Protein AF-A0A6D0IXK1-F1 (afdb_monomer_lite)

pLDDT: mean 95.65, std 2.58, range [83.88, 98.44]

Radius of gyration: 11.36 Å; chains: 1; bounding box: 27×22×27 Å

Sequence (52 aa):
MIKVYGVPGWGSTISELMLTLADIPYQFVDVSGFDHEGTSRELLKTLNPLCQ

Structure (mmCIF, N/CA/C/O backbone):
data_AF-A0A6D0IXK1-F1
#
_entry.id   AF-A0A6D0IXK1-F1
#
loop_
_atom_site.group_PDB
_atom_site.id
_atom_site.type_symbol
_atom_site.label_atom_id
_atom_site.label_alt_id
_atom_site.label_comp_id
_atom_site.label_asym_id
_atom_site.label_entity_id
_atom_site.label_seq_id
_atom_site.pdbx_PDB_ins_code
_atom_site.Cartn_x
_atom_site.Cartn_y
_atom_site.Cartn_z
_atom_site.occupancy
_atom_site.B_iso_or_equiv
_atom_site.auth_seq_id
_atom_site.auth_comp_id
_atom_site.auth_asym_id
_atom_site.auth_atom_id
_atom_site.pdbx_PDB_model_num
ATOM 1 N N . MET A 1 1 ? -7.661 12.055 2.392 1.00 87.94 1 MET A N 1
ATOM 2 C CA . MET A 1 1 ? -8.156 10.667 2.265 1.00 87.94 1 MET A CA 1
ATOM 3 C C . MET A 1 1 ? -6.948 9.750 2.184 1.00 87.94 1 MET A C 1
ATOM 5 O O . MET A 1 1 ? -6.007 10.111 1.483 1.00 87.94 1 MET A O 1
ATOM 9 N N . ILE A 1 2 ? -6.934 8.645 2.934 1.00 96.50 2 ILE A N 1
ATOM 10 C CA . ILE A 1 2 ? -5.824 7.679 2.909 1.00 96.50 2 ILE A CA 1
ATOM 11 C C . ILE A 1 2 ? -5.788 7.005 1.535 1.00 96.50 2 ILE A C 1
ATOM 13 O O . ILE A 1 2 ? -6.837 6.654 0.996 1.00 96.50 2 ILE A O 1
ATOM 17 N N . LYS A 1 3 ? -4.588 6.850 0.971 1.00 96.94 3 LYS A N 1
ATOM 18 C CA . LYS A 1 3 ? -4.359 6.084 -0.254 1.00 96.94 3 LYS A CA 1
ATOM 19 C C . LYS A 1 3 ? -3.582 4.824 0.086 1.00 96.94 3 LYS A C 1
ATOM 21 O O . LYS A 1 3 ? -2.530 4.919 0.713 1.00 96.94 3 LYS A O 1
ATOM 26 N N . VAL A 1 4 ? -4.092 3.679 -0.348 1.00 97.00 4 VAL A N 1
ATOM 27 C CA . VAL A 1 4 ? -3.385 2.400 -0.269 1.00 97.00 4 VAL A CA 1
ATOM 28 C C . VAL A 1 4 ? -2.915 2.061 -1.673 1.00 97.00 4 VAL A C 1
ATOM 30 O O . VAL A 1 4 ? -3.729 1.731 -2.529 1.00 97.00 4 VAL A O 1
ATOM 33 N N . TYR A 1 5 ? -1.613 2.199 -1.909 1.00 97.44 5 TYR A N 1
ATOM 34 C CA . TYR A 1 5 ? -0.978 1.715 -3.130 1.00 97.44 5 TYR A CA 1
ATOM 35 C C . TYR A 1 5 ? -0.694 0.231 -2.928 1.00 97.44 5 TYR A C 1
ATOM 37 O O . TYR A 1 5 ? 0.002 -0.129 -1.981 1.00 97.44 5 TYR A O 1
ATOM 45 N N . GLY A 1 6 ? -1.295 -0.626 -3.744 1.00 96.88 6 GLY A N 1
ATOM 46 C CA . GLY A 1 6 ? -1.236 -2.062 -3.515 1.00 96.88 6 GLY A CA 1
ATOM 47 C C . GLY A 1 6 ? -1.530 -2.898 -4.746 1.00 96.88 6 GLY A C 1
ATOM 48 O O . GLY A 1 6 ? -1.889 -2.383 -5.802 1.00 96.88 6 GLY A O 1
ATOM 49 N N . VAL A 1 7 ? -1.393 -4.210 -4.579 1.00 96.75 7 VAL A N 1
ATOM 50 C CA . VAL A 1 7 ? -1.751 -5.215 -5.582 1.00 96.75 7 VAL A CA 1
ATOM 51 C C . VAL A 1 7 ? -2.636 -6.260 -4.899 1.00 96.75 7 VAL A C 1
ATOM 53 O O . VAL A 1 7 ? -2.246 -6.787 -3.852 1.00 96.75 7 VAL A O 1
ATOM 56 N N . PRO A 1 8 ? -3.821 -6.588 -5.442 1.00 92.69 8 PRO A N 1
ATOM 57 C CA . PRO A 1 8 ? -4.679 -7.613 -4.855 1.00 92.69 8 PRO A CA 1
ATOM 58 C C . PRO A 1 8 ? -3.947 -8.951 -4.674 1.00 92.69 8 PRO A C 1
ATOM 60 O O . PRO A 1 8 ? -3.287 -9.439 -5.591 1.00 92.69 8 PRO A O 1
ATOM 63 N N . GLY A 1 9 ? -4.060 -9.549 -3.485 1.00 90.81 9 GLY A N 1
ATOM 64 C CA . GLY A 1 9 ? -3.382 -10.806 -3.141 1.00 90.81 9 GLY A CA 1
ATOM 65 C C . GLY A 1 9 ? -1.954 -10.649 -2.602 1.00 90.81 9 GLY A C 1
ATOM 66 O O . GLY A 1 9 ? -1.312 -11.655 -2.306 1.00 90.81 9 GLY A O 1
ATOM 67 N N . TRP A 1 10 ? -1.465 -9.416 -2.437 1.00 94.38 10 TRP A N 1
ATOM 68 C CA . TRP A 1 10 ? -0.163 -9.107 -1.835 1.00 94.38 10 TRP A CA 1
ATOM 69 C C . TRP A 1 10 ? -0.313 -8.510 -0.426 1.00 94.38 10 TRP A C 1
ATOM 71 O O . TRP A 1 10 ? -1.411 -8.411 0.123 1.00 94.38 10 TRP A O 1
ATOM 81 N N . GLY A 1 11 ? 0.804 -8.093 0.183 1.00 93.25 11 GLY A N 1
ATOM 82 C CA . GLY A 1 11 ? 0.833 -7.547 1.546 1.00 93.25 11 GLY A CA 1
ATOM 83 C C . GLY A 1 11 ? -0.093 -6.344 1.776 1.00 93.25 11 GLY A C 1
ATOM 84 O O . GLY A 1 11 ? -0.570 -6.153 2.895 1.00 93.25 11 GLY A O 1
ATOM 85 N N . SER A 1 12 ? -0.426 -5.580 0.728 1.00 94.38 12 SER A N 1
ATOM 86 C CA . SER A 1 12 ? -1.364 -4.451 0.800 1.00 94.38 12 SER A CA 1
ATOM 87 C C . SER A 1 12 ? -2.761 -4.842 1.288 1.00 94.38 12 SER A C 1
ATOM 89 O O . SER A 1 12 ? -3.418 -4.027 1.933 1.00 94.38 12 SER A O 1
ATOM 91 N N . THR A 1 13 ? -3.185 -6.095 1.078 1.00 95.12 13 THR A N 1
ATOM 92 C CA . THR A 1 13 ? -4.490 -6.596 1.535 1.00 95.12 13 THR A CA 1
ATOM 93 C C . THR A 1 13 ? -4.641 -6.531 3.058 1.00 95.12 13 THR A C 1
ATOM 95 O O . THR A 1 13 ? -5.747 -6.334 3.559 1.00 95.12 13 THR A O 1
ATOM 98 N N . ILE A 1 14 ? -3.543 -6.625 3.817 1.00 96.50 14 ILE A N 1
ATOM 99 C CA . ILE A 1 14 ? -3.582 -6.469 5.278 1.00 96.50 14 ILE A CA 1
ATOM 100 C C . ILE A 1 14 ? -3.982 -5.033 5.640 1.00 96.50 14 ILE A C 1
ATOM 102 O O . ILE A 1 14 ? -4.854 -4.833 6.484 1.00 96.50 14 ILE A O 1
ATOM 106 N N . SER A 1 15 ? -3.396 -4.035 4.977 1.00 95.62 15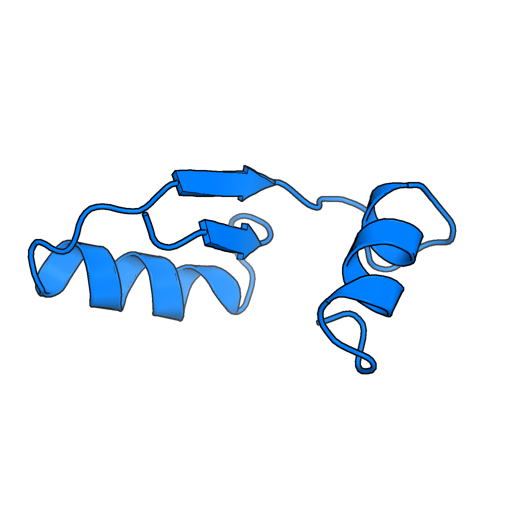 SER A N 1
ATOM 107 C CA . SER A 1 15 ? -3.721 -2.622 5.200 1.00 95.62 15 SER A CA 1
ATOM 108 C C . SER A 1 15 ? -5.172 -2.306 4.830 1.00 95.62 15 SER A C 1
ATOM 110 O O . SER A 1 15 ? -5.864 -1.641 5.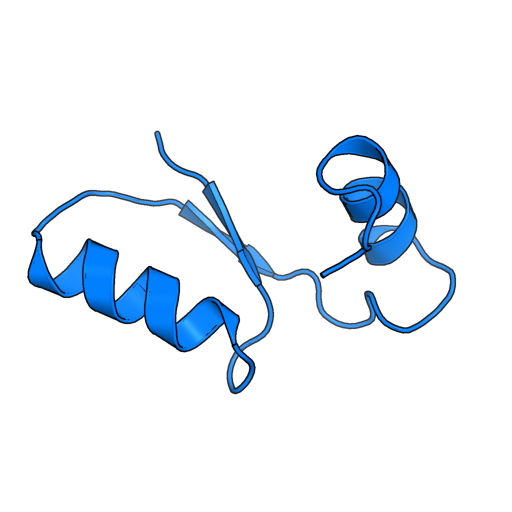598 1.00 95.62 15 SER A O 1
ATOM 112 N N . GLU A 1 16 ? -5.655 -2.820 3.695 1.00 96.94 16 GLU A N 1
ATOM 113 C CA . GLU A 1 16 ? -7.057 -2.677 3.275 1.00 96.94 16 GLU A CA 1
ATOM 114 C C . GLU A 1 16 ? -8.024 -3.281 4.300 1.00 96.94 16 GLU A C 1
ATOM 116 O O . GLU A 1 16 ? -9.003 -2.636 4.686 1.00 96.94 16 GLU A O 1
ATOM 121 N N . LEU A 1 17 ? -7.731 -4.493 4.790 1.00 97.12 17 LEU A N 1
ATOM 122 C CA . LEU A 1 17 ? -8.529 -5.163 5.816 1.00 97.12 17 LEU A CA 1
ATOM 123 C C . LEU A 1 17 ? -8.589 -4.331 7.099 1.00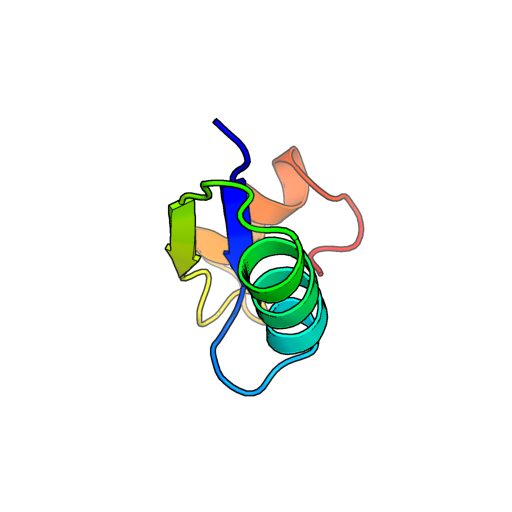 97.12 17 LEU A C 1
ATOM 125 O O . LEU A 1 17 ? -9.676 -4.115 7.628 1.00 97.12 17 LEU A O 1
ATOM 129 N N . MET A 1 18 ? -7.447 -3.841 7.589 1.00 97.94 18 MET A N 1
ATOM 130 C CA . MET A 1 18 ? -7.402 -3.036 8.814 1.00 97.94 18 MET A CA 1
ATOM 131 C C . MET A 1 18 ? -8.214 -1.744 8.681 1.00 97.94 18 MET A C 1
ATOM 133 O O . MET A 1 18 ? -8.986 -1.414 9.578 1.00 97.94 18 MET A O 1
ATOM 137 N N . LEU A 1 19 ? -8.080 -1.031 7.557 1.00 97.75 19 LEU A N 1
ATOM 138 C CA . LEU A 1 19 ? -8.832 0.204 7.309 1.00 97.75 19 LEU A CA 1
ATOM 139 C C . LEU A 1 19 ? -10.336 -0.061 7.199 1.00 97.75 19 LEU A C 1
ATOM 141 O O . LEU A 1 19 ? -11.131 0.688 7.761 1.00 97.75 19 LEU A O 1
ATOM 145 N N . THR A 1 20 ? -10.715 -1.156 6.539 1.00 97.06 20 THR A N 1
ATOM 146 C CA . THR A 1 20 ? -12.114 -1.581 6.411 1.00 97.06 20 THR A CA 1
ATOM 147 C C . THR A 1 20 ? -12.712 -1.948 7.772 1.00 97.06 20 THR A C 1
ATO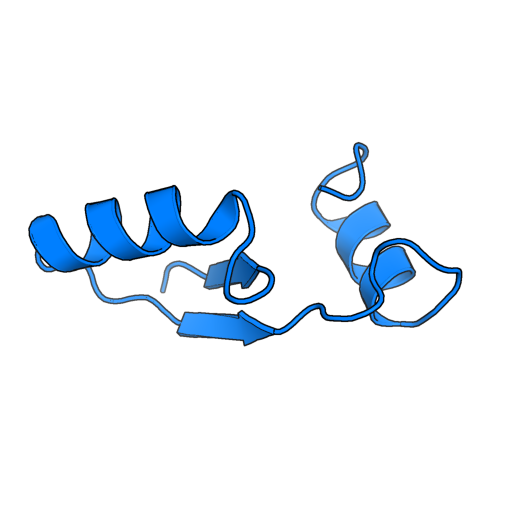M 149 O O . THR A 1 20 ? -13.807 -1.501 8.096 1.00 97.06 20 THR A O 1
ATOM 152 N N . LEU A 1 21 ? -11.993 -2.714 8.603 1.00 98.44 21 LEU A N 1
ATOM 153 C CA . LEU A 1 21 ? -12.444 -3.082 9.954 1.00 98.44 21 LEU A CA 1
ATOM 154 C C . LEU A 1 21 ? -12.576 -1.873 10.888 1.00 98.44 21 LEU A C 1
ATOM 156 O O . LEU A 1 21 ? -13.408 -1.888 11.791 1.00 98.44 21 LEU A O 1
ATOM 160 N N . ALA A 1 22 ? -11.758 -0.842 10.680 1.00 98.12 22 ALA A N 1
ATOM 161 C CA . ALA A 1 22 ? -11.790 0.393 11.454 1.00 98.12 22 ALA A CA 1
ATOM 162 C C . ALA A 1 22 ? -12.820 1.421 10.945 1.00 98.12 22 ALA A C 1
ATOM 164 O O . ALA A 1 22 ? -12.883 2.516 11.500 1.00 98.12 22 ALA A O 1
ATOM 165 N N . ASP A 1 23 ? -13.592 1.099 9.899 1.00 97.62 23 ASP A N 1
ATOM 166 C CA . ASP A 1 23 ? -14.518 2.018 9.217 1.00 97.62 23 ASP A CA 1
ATOM 167 C C . ASP A 1 23 ? -13.837 3.324 8.748 1.00 97.62 23 ASP A C 1
ATOM 169 O O . ASP A 1 23 ? -14.401 4.419 8.771 1.00 97.62 23 ASP A O 1
ATOM 173 N N . ILE A 1 24 ? -12.567 3.220 8.334 1.00 98.12 24 ILE A N 1
ATOM 174 C CA . ILE A 1 24 ? -11.781 4.352 7.839 1.00 98.12 24 ILE A CA 1
ATOM 175 C C . ILE A 1 24 ? -11.864 4.381 6.309 1.00 98.12 24 ILE A C 1
ATOM 177 O O . ILE A 1 24 ? -11.402 3.442 5.658 1.00 98.12 24 ILE A O 1
ATOM 181 N N . PRO A 1 25 ? -12.363 5.467 5.689 1.00 97.56 25 PRO A N 1
ATOM 182 C CA . PRO A 1 25 ? -12.441 5.559 4.238 1.00 97.56 25 PRO A CA 1
ATOM 183 C C . PRO A 1 25 ? -11.051 5.694 3.601 1.00 97.56 25 PRO A C 1
ATOM 185 O O . PRO A 1 25 ? -10.240 6.547 3.986 1.00 97.56 25 PRO A O 1
ATOM 188 N N . TYR A 1 26 ? -10.806 4.901 2.560 1.00 97.62 26 TYR A N 1
ATOM 189 C CA . TYR A 1 26 ? -9.567 4.916 1.789 1.00 97.62 26 TYR A CA 1
ATOM 190 C C . TYR A 1 26 ? -9.828 4.786 0.290 1.00 97.62 26 TYR A C 1
ATOM 192 O O . TYR A 1 26 ? -10.862 4.288 -0.149 1.00 97.62 26 TYR A O 1
ATOM 200 N N . GLN A 1 27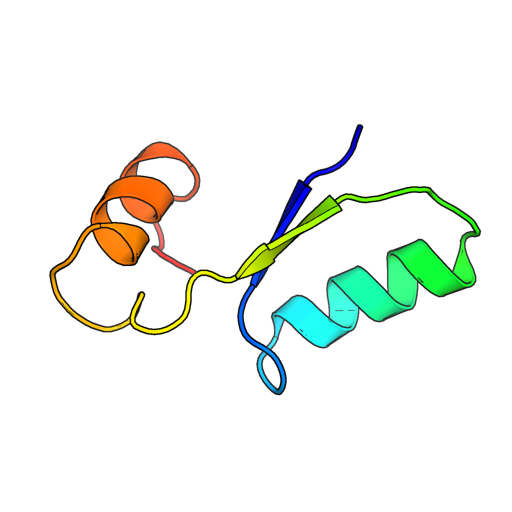 ? -8.859 5.244 -0.497 1.00 97.81 27 GLN A N 1
ATOM 201 C CA . GLN A 1 27 ? -8.785 4.992 -1.928 1.00 97.81 27 GLN A CA 1
ATOM 202 C C . GLN A 1 27 ? -7.719 3.926 -2.179 1.00 97.81 27 GLN A C 1
ATOM 204 O O . GLN A 1 27 ? -6.549 4.134 -1.847 1.00 97.81 27 GLN A O 1
ATOM 209 N N . PHE A 1 28 ? -8.107 2.813 -2.793 1.00 97.19 28 PHE A N 1
ATOM 210 C CA . PHE A 1 28 ? -7.150 1.839 -3.301 1.00 97.19 28 PHE A CA 1
ATOM 211 C C . PHE A 1 28 ? -6.599 2.296 -4.657 1.00 97.19 28 PHE A C 1
ATOM 213 O O . PHE A 1 28 ? -7.353 2.744 -5.525 1.00 97.19 28 PHE A O 1
ATOM 220 N N . VAL A 1 29 ? -5.282 2.218 -4.825 1.00 97.44 29 VAL A N 1
ATOM 221 C CA . VAL A 1 29 ? -4.575 2.530 -6.068 1.00 97.44 29 VAL A CA 1
ATOM 222 C C . VAL A 1 29 ? -3.799 1.288 -6.479 1.00 97.44 29 VAL A C 1
ATOM 224 O O . VAL A 1 29 ? -2.821 0.919 -5.831 1.00 97.44 29 VAL A O 1
ATOM 227 N N . ASP A 1 30 ? -4.247 0.656 -7.559 1.00 96.94 30 ASP A N 1
ATOM 228 C CA . ASP A 1 30 ? -3.585 -0.518 -8.115 1.00 96.94 30 ASP A CA 1
ATOM 229 C C . ASP A 1 30 ? -2.226 -0.122 -8.713 1.00 96.94 30 ASP A C 1
ATOM 231 O O . ASP A 1 30 ? -2.146 0.744 -9.588 1.00 96.94 30 ASP A O 1
ATOM 235 N N . VAL A 1 31 ? -1.159 -0.745 -8.214 1.00 97.00 31 VAL A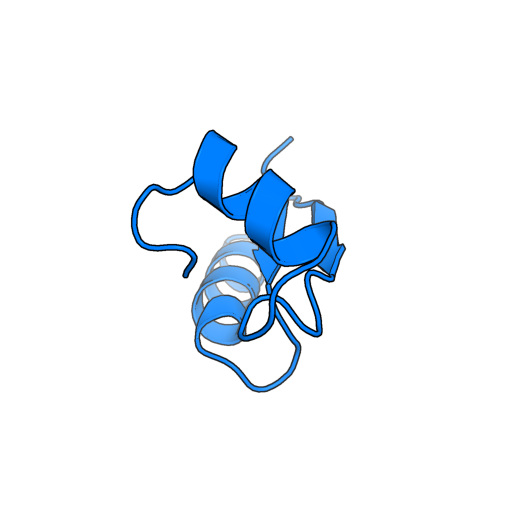 N 1
ATOM 236 C CA . VAL A 1 31 ? 0.218 -0.584 -8.706 1.00 97.00 31 VAL A CA 1
ATOM 237 C C . VAL A 1 31 ? 0.771 -1.892 -9.271 1.00 97.00 31 VAL A C 1
ATOM 239 O O . VAL A 1 31 ? 1.971 -2.151 -9.201 1.00 97.00 31 VAL A O 1
ATOM 242 N N . SER A 1 32 ? -0.087 -2.731 -9.851 1.00 96.38 32 SER A N 1
ATOM 243 C CA . SER A 1 32 ? 0.312 -3.956 -10.550 1.00 96.38 32 SER A CA 1
ATOM 244 C C . SER A 1 32 ? 1.492 -3.703 -11.499 1.00 96.38 32 SER A C 1
ATOM 246 O O . SER A 1 32 ? 1.560 -2.677 -12.186 1.00 96.38 32 SER A O 1
ATOM 248 N N . GLY A 1 33 ? 2.452 -4.631 -11.502 1.00 94.75 33 GLY A N 1
ATOM 249 C CA . GLY A 1 33 ? 3.706 -4.507 -12.253 1.00 94.75 33 GLY A CA 1
ATOM 250 C C . GLY A 1 33 ? 4.788 -3.645 -11.586 1.00 94.75 33 GLY A C 1
ATOM 251 O O . GLY A 1 33 ? 5.779 -3.323 -12.235 1.00 94.75 33 GLY A O 1
ATOM 252 N N . PHE A 1 34 ? 4.632 -3.252 -10.314 1.00 95.12 34 PHE A N 1
ATOM 253 C CA . PHE A 1 34 ? 5.648 -2.492 -9.560 1.00 95.12 34 PHE A CA 1
ATOM 254 C C . PHE A 1 34 ? 7.014 -3.198 -9.425 1.00 95.12 34 PHE A C 1
ATOM 256 O O . PHE A 1 34 ? 8.042 -2.566 -9.149 1.00 95.12 34 PHE A O 1
ATOM 263 N N . ASP A 1 35 ? 7.019 -4.515 -9.601 1.00 93.38 35 ASP A N 1
ATOM 264 C CA . ASP A 1 35 ? 8.182 -5.392 -9.554 1.00 93.38 35 ASP A CA 1
ATOM 265 C C . ASP A 1 35 ? 9.066 -5.290 -10.811 1.00 93.38 35 ASP A C 1
ATOM 267 O O . ASP A 1 35 ? 10.201 -5.763 -10.802 1.00 93.38 35 ASP A O 1
ATOM 271 N N . HIS A 1 36 ? 8.601 -4.590 -11.850 1.00 94.81 36 HIS A N 1
ATOM 272 C CA . HIS A 1 36 ? 9.325 -4.337 -13.096 1.00 94.81 36 HIS A CA 1
ATOM 273 C C . HIS A 1 36 ? 9.501 -2.831 -13.351 1.00 94.81 36 HIS A C 1
ATOM 275 O O . HIS A 1 36 ? 8.781 -1.999 -12.802 1.00 94.81 36 HIS A O 1
ATOM 281 N N . GLU A 1 37 ? 10.470 -2.451 -14.190 1.00 94.31 37 GLU A N 1
ATOM 282 C CA . GLU A 1 37 ? 10.612 -1.064 -14.663 1.00 94.31 37 GLU A CA 1
ATOM 283 C C . GLU A 1 37 ? 9.315 -0.601 -15.349 1.00 94.31 37 GLU A C 1
ATOM 285 O O . GLU A 1 37 ? 8.780 -1.285 -16.222 1.00 94.31 37 GLU A O 1
ATOM 290 N N . GLY A 1 38 ? 8.793 0.558 -14.944 1.00 95.69 38 GLY A N 1
ATOM 291 C CA . GLY A 1 38 ? 7.509 1.052 -15.432 1.00 95.69 38 GLY A CA 1
ATOM 292 C C . GLY A 1 38 ? 6.904 2.128 -14.539 1.00 95.69 38 GLY A C 1
ATOM 293 O O . GLY A 1 38 ? 7.436 2.464 -13.482 1.00 95.69 38 GLY A O 1
ATOM 294 N N . THR A 1 39 ? 5.757 2.664 -14.952 1.00 96.25 39 THR A N 1
ATOM 295 C CA . THR A 1 39 ? 5.092 3.788 -14.272 1.00 96.25 39 THR A CA 1
ATOM 296 C C . THR A 1 39 ? 4.749 3.489 -12.815 1.00 96.25 39 THR A C 1
ATOM 298 O O . THR A 1 39 ? 4.929 4.362 -11.971 1.00 96.25 39 THR A O 1
ATOM 301 N N . SER A 1 40 ? 4.304 2.266 -12.502 1.00 96.50 40 SER A N 1
ATOM 302 C CA . SER A 1 40 ? 4.000 1.839 -11.128 1.00 96.50 40 SER A CA 1
ATOM 303 C C . SER A 1 40 ? 5.251 1.849 -10.247 1.00 96.50 40 SER A C 1
ATOM 305 O O . SER A 1 40 ? 5.221 2.365 -9.134 1.00 96.50 40 SER A O 1
ATOM 307 N N . ARG A 1 41 ? 6.378 1.345 -10.763 1.00 95.62 41 ARG A N 1
ATOM 308 C CA . ARG A 1 41 ? 7.655 1.327 -10.044 1.00 95.62 41 ARG A CA 1
ATOM 309 C C . ARG A 1 41 ? 8.229 2.725 -9.855 1.00 95.62 41 ARG A C 1
ATOM 311 O O . ARG A 1 41 ? 8.661 3.046 -8.754 1.00 95.62 41 ARG A O 1
ATOM 318 N N . GLU A 1 42 ? 8.193 3.566 -10.886 1.00 96.75 42 GLU A N 1
ATOM 319 C CA . GLU A 1 42 ? 8.641 4.960 -10.777 1.00 96.75 42 GLU A CA 1
ATOM 320 C C . GLU A 1 42 ? 7.784 5.748 -9.787 1.00 96.75 42 GLU A C 1
ATOM 322 O O . GLU A 1 42 ? 8.317 6.469 -8.947 1.00 96.75 42 GLU A O 1
ATOM 327 N N . LEU A 1 43 ? 6.464 5.547 -9.808 1.00 96.62 43 LEU A N 1
ATOM 328 C CA . LEU A 1 43 ? 5.570 6.119 -8.809 1.00 96.62 43 LEU A CA 1
ATOM 329 C C . LEU A 1 43 ? 5.962 5.668 -7.398 1.00 96.62 43 LEU A C 1
ATOM 331 O O . LEU A 1 43 ? 6.130 6.515 -6.520 1.00 96.62 43 LEU A O 1
ATOM 335 N N . LEU A 1 44 ? 6.155 4.365 -7.173 1.00 96.81 44 LEU A N 1
ATOM 336 C CA . LEU A 1 44 ? 6.544 3.871 -5.856 1.00 96.81 44 LEU A CA 1
ATOM 337 C C . LEU A 1 44 ? 7.915 4.390 -5.424 1.00 96.81 44 LEU A C 1
ATOM 339 O O . LEU A 1 44 ? 8.027 4.785 -4.274 1.00 96.81 44 LEU A O 1
ATOM 343 N N . LYS A 1 45 ? 8.915 4.517 -6.307 1.00 96.50 45 LYS A N 1
ATOM 344 C CA . LYS A 1 45 ? 10.217 5.132 -5.965 1.00 96.50 45 LYS A CA 1
ATOM 345 C C . LYS A 1 45 ? 10.054 6.530 -5.351 1.00 96.50 45 LYS A C 1
ATOM 347 O O . LYS A 1 45 ? 10.814 6.890 -4.454 1.00 96.50 45 LYS A O 1
ATOM 352 N N . THR A 1 46 ? 9.055 7.303 -5.793 1.00 96.38 46 THR A N 1
ATOM 353 C CA . THR A 1 46 ? 8.764 8.635 -5.222 1.00 96.38 46 THR A CA 1
ATOM 354 C C . THR A 1 46 ? 8.048 8.607 -3.870 1.00 96.38 46 THR A C 1
ATOM 356 O O . THR A 1 46 ? 8.125 9.584 -3.129 1.00 96.38 46 THR A O 1
ATOM 359 N N . LEU A 1 47 ? 7.350 7.516 -3.543 1.00 96.12 47 LEU A N 1
ATOM 360 C CA . LEU A 1 47 ? 6.486 7.407 -2.360 1.00 96.12 47 LEU A CA 1
ATOM 361 C C . LEU A 1 47 ? 7.112 6.552 -1.252 1.00 96.12 47 LEU A C 1
ATOM 363 O O . LEU A 1 47 ? 7.027 6.886 -0.074 1.00 96.12 47 LEU A O 1
ATOM 367 N N . ASN A 1 48 ? 7.727 5.444 -1.645 1.00 95.31 48 ASN A N 1
ATOM 368 C CA . ASN A 1 48 ? 8.361 4.445 -0.810 1.00 95.31 48 ASN A CA 1
ATOM 369 C C . ASN A 1 48 ? 9.680 4.005 -1.478 1.00 95.31 48 ASN A C 1
ATOM 371 O O . ASN A 1 48 ? 9.645 3.246 -2.448 1.00 95.31 48 ASN A O 1
ATOM 375 N N . PRO A 1 49 ? 10.853 4.404 -0.949 1.00 92.94 49 PRO A N 1
ATOM 376 C CA . PRO A 1 49 ? 12.156 4.024 -1.501 1.00 92.94 49 PRO A CA 1
ATOM 377 C C . PRO A 1 49 ? 12.379 2.510 -1.631 1.00 92.94 49 PRO A C 1
ATOM 379 O O . PRO A 1 49 ? 13.205 2.083 -2.434 1.00 92.94 49 PRO A O 1
ATOM 382 N N . LEU A 1 50 ? 11.641 1.691 -0.870 1.00 94.31 50 LEU A N 1
ATOM 383 C CA . LEU A 1 50 ? 11.693 0.230 -0.970 1.00 94.31 50 LEU A CA 1
ATOM 384 C C . LEU A 1 50 ? 10.952 -0.322 -2.192 1.00 94.31 50 LEU A C 1
ATOM 386 O O . LEU A 1 50 ? 11.148 -1.483 -2.539 1.00 94.31 50 LEU A O 1
ATOM 390 N N . CYS A 1 51 ? 10.131 0.495 -2.855 1.00 92.56 51 CYS A N 1
ATOM 391 C CA . CYS A 1 51 ? 9.261 0.083 -3.955 1.00 92.56 51 CYS A CA 1
ATOM 392 C C . CYS A 1 51 ? 8.351 -1.096 -3.565 1.00 92.56 51 CYS A C 1
ATOM 394 O O . CYS A 1 51 ? 8.224 -2.049 -4.331 1.00 92.56 51 CYS A O 1
ATOM 396 N N . GLN A 1 52 ? 7.784 -1.042 -2.356 1.00 83.88 52 GLN A N 1
ATOM 397 C CA . GLN A 1 52 ? 6.873 -2.039 -1.783 1.00 83.88 52 GLN A CA 1
ATOM 398 C C . GLN A 1 52 ? 5.508 -1.430 -1.482 1.00 83.88 52 GLN A C 1
ATOM 400 O O . GLN A 1 52 ? 5.471 -0.207 -1.194 1.00 83.88 52 GLN A O 1
#

Organism: Escherichia coli (NCBI:txid562)

Secondary structure (DSSP, 8-state):
-EEEEE-TTSTHHHHHHHHHHTT--EEEEE-TTTTSSSHHHHHHHHH-TT--

Foldseek 3Di:
DAEQEDAPPDPSVVVVVVCVVVVHDYHYDYLPPLVDPDDSVVVCCVVPVVSD